Protein AF-A0A7V9W189-F1 (afdb_monomer_lite)

Organism: NCBI:txid321266

Foldseek 3Di:
DPPPQQWDQAPPPRAIFGDDDDDDQQDFTAGPPPRDTRDGPVVSVVVVVVVVVVVVVVVVVVVVVVVVVVVVCVVVVPDDPPPDD

Radius of gyration: 23.96 Å; chains: 1; bounding box: 59×22×64 Å

Structure (mmCIF, N/CA/C/O backbone):
data_AF-A0A7V9W189-F1
#
_entry.id   AF-A0A7V9W189-F1
#
loop_
_atom_site.group_PDB
_atom_site.id
_atom_site.type_symbol
_atom_site.label_atom_id
_atom_site.label_alt_id
_atom_site.label_comp_id
_atom_site.label_asym_id
_atom_site.label_entity_id
_atom_site.label_seq_id
_atom_site.pdbx_PDB_ins_code
_atom_site.Cartn_x
_atom_site.Cartn_y
_atom_site.Cartn_z
_atom_site.occupancy
_atom_site.B_iso_or_equiv
_atom_site.auth_seq_id
_atom_site.auth_comp_id
_atom_site.auth_asym_id
_atom_site.auth_atom_id
_atom_site.pdbx_PDB_model_num
ATOM 1 N N . MET A 1 1 ? 11.460 1.992 16.449 1.00 38.62 1 MET A N 1
ATOM 2 C CA . MET A 1 1 ? 11.861 1.833 15.031 1.00 38.62 1 MET A CA 1
ATOM 3 C C . MET A 1 1 ? 10.918 0.830 14.390 1.00 38.62 1 MET A C 1
ATOM 5 O O . MET A 1 1 ? 10.999 -0.346 14.717 1.00 38.62 1 MET A O 1
ATOM 9 N N . PHE A 1 2 ? 9.991 1.274 13.541 1.00 43.53 2 PHE A N 1
ATOM 10 C CA . PHE A 1 2 ? 9.124 0.361 12.797 1.00 43.53 2 PHE A CA 1
ATOM 11 C C . PHE A 1 2 ? 9.968 -0.371 11.748 1.00 43.53 2 PHE A C 1
ATOM 13 O O . PHE A 1 2 ? 10.136 0.116 10.632 1.00 43.53 2 PHE A O 1
ATOM 20 N N . GLN A 1 3 ? 10.508 -1.540 12.097 1.00 44.50 3 GLN A N 1
ATOM 21 C CA . GLN A 1 3 ? 10.982 -2.521 11.119 1.00 44.50 3 GLN A CA 1
ATOM 22 C C . GLN A 1 3 ? 9.762 -3.114 10.400 1.00 44.50 3 GLN A C 1
ATOM 24 O O . GLN A 1 3 ? 9.440 -4.290 10.524 1.00 44.50 3 GLN A O 1
ATOM 29 N N . ARG A 1 4 ? 9.028 -2.267 9.671 1.00 55.81 4 ARG A N 1
ATOM 30 C CA . ARG A 1 4 ? 8.041 -2.728 8.705 1.00 55.81 4 ARG A CA 1
ATOM 31 C C . ARG A 1 4 ? 8.847 -3.308 7.570 1.00 55.81 4 ARG A C 1
ATOM 33 O O . ARG A 1 4 ? 9.515 -2.579 6.838 1.00 55.81 4 ARG A O 1
ATOM 40 N N . THR A 1 5 ? 8.833 -4.628 7.475 1.00 64.50 5 THR A N 1
ATOM 41 C CA . THR A 1 5 ? 9.226 -5.330 6.264 1.00 64.50 5 THR A CA 1
ATOM 42 C C . THR A 1 5 ? 8.540 -4.616 5.102 1.00 64.50 5 THR A C 1
ATOM 44 O O . THR A 1 5 ? 7.315 -4.606 5.010 1.00 64.50 5 THR A O 1
ATOM 47 N N . ARG A 1 6 ? 9.315 -3.924 4.253 1.00 84.81 6 ARG A N 1
ATOM 48 C CA . ARG A 1 6 ? 8.804 -3.160 3.100 1.00 84.81 6 ARG A CA 1
ATOM 49 C C . ARG A 1 6 ? 8.411 -4.113 1.970 1.00 84.81 6 ARG A C 1
ATOM 51 O O . ARG A 1 6 ? 8.915 -4.019 0.854 1.00 84.81 6 ARG A O 1
ATOM 58 N N . LYS A 1 7 ? 7.604 -5.110 2.327 1.00 90.81 7 LYS A N 1
ATOM 59 C CA . LYS A 1 7 ? 7.162 -6.218 1.498 1.00 90.81 7 LYS A CA 1
ATOM 60 C C . LYS A 1 7 ? 5.996 -5.745 0.639 1.00 90.81 7 LYS A C 1
ATOM 62 O O . LYS A 1 7 ? 5.044 -5.171 1.157 1.00 90.81 7 LYS A O 1
ATOM 67 N N . VAL A 1 8 ? 6.062 -6.030 -0.653 1.00 92.88 8 VAL A N 1
ATOM 68 C CA . VAL A 1 8 ? 5.030 -5.691 -1.635 1.00 92.88 8 VAL A CA 1
ATOM 69 C C . VAL A 1 8 ? 4.745 -6.931 -2.477 1.00 92.88 8 VAL A C 1
ATOM 71 O O . VAL A 1 8 ? 5.669 -7.551 -3.008 1.00 92.88 8 VAL A O 1
ATOM 74 N N . ALA A 1 9 ? 3.478 -7.325 -2.574 1.00 95.00 9 ALA A N 1
ATOM 75 C CA . ALA A 1 9 ? 3.055 -8.394 -3.473 1.00 95.00 9 ALA A CA 1
ATOM 76 C C . ALA A 1 9 ? 2.884 -7.836 -4.893 1.00 95.00 9 ALA A C 1
ATOM 78 O O . ALA A 1 9 ? 2.351 -6.744 -5.069 1.00 95.00 9 ALA A O 1
ATOM 79 N N . CYS A 1 10 ? 3.354 -8.569 -5.900 1.00 96.31 10 CYS A N 1
ATOM 80 C CA . CYS A 1 10 ? 3.113 -8.222 -7.297 1.00 96.31 10 CYS A CA 1
ATOM 81 C C . CYS A 1 10 ? 1.652 -8.530 -7.669 1.00 96.31 10 CYS A C 1
ATOM 83 O O . CYS A 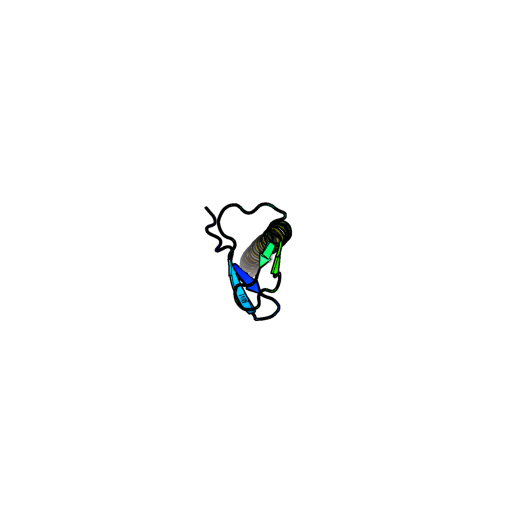1 10 ? 1.218 -9.652 -7.412 1.00 96.31 10 CYS A O 1
ATOM 85 N N . PRO A 1 11 ? 0.912 -7.600 -8.297 1.00 95.38 11 PRO A N 1
ATOM 86 C CA . PRO A 1 11 ? -0.473 -7.843 -8.702 1.00 95.38 11 PRO A CA 1
ATOM 87 C C . PRO A 1 11 ? -0.603 -8.898 -9.812 1.00 95.38 11 PRO A C 1
ATOM 89 O O . PRO A 1 11 ? -1.616 -9.582 -9.874 1.00 95.38 11 PRO A O 1
ATOM 92 N N . GLU A 1 12 ? 0.434 -9.079 -10.637 1.00 96.31 12 GLU A N 1
ATOM 93 C CA . GLU A 1 12 ? 0.399 -9.986 -11.794 1.00 96.31 12 GLU A CA 1
ATOM 94 C C . GLU A 1 12 ? 0.628 -11.454 -11.413 1.00 96.31 12 GLU A C 1
ATOM 96 O O . GLU A 1 12 ? -0.084 -12.348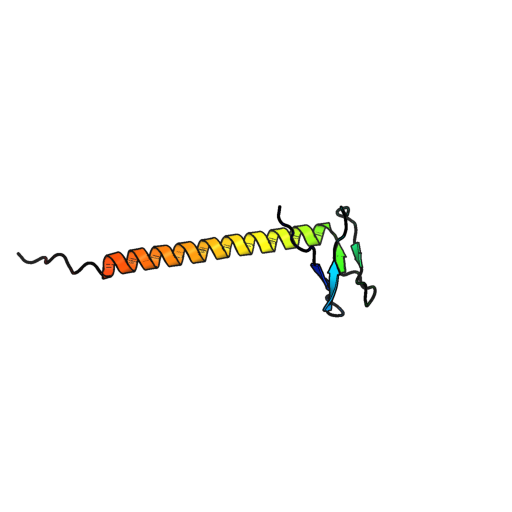 -11.859 1.00 96.31 12 GLU A O 1
ATOM 101 N N . CYS A 1 13 ? 1.638 -11.729 -10.580 1.00 96.44 13 CYS A N 1
ATOM 102 C CA . CYS A 1 13 ? 2.044 -13.103 -10.254 1.00 96.44 13 CYS A CA 1
ATOM 103 C C . CYS A 1 13 ? 1.944 -13.448 -8.764 1.00 96.44 13 CYS A C 1
ATOM 105 O O . CYS A 1 13 ? 2.370 -14.526 -8.351 1.00 96.44 13 CYS A O 1
ATOM 107 N N . ASN A 1 14 ? 1.453 -12.519 -7.937 1.00 95.75 14 ASN A N 1
ATOM 108 C CA . ASN A 1 14 ? 1.434 -12.611 -6.473 1.00 95.75 14 ASN A CA 1
ATOM 109 C C . ASN A 1 14 ? 2.822 -12.844 -5.833 1.00 95.75 14 ASN A C 1
ATOM 111 O O . ASN A 1 14 ? 2.959 -13.203 -4.660 1.00 95.75 14 ASN A O 1
ATOM 115 N N . GLY A 1 15 ? 3.887 -12.626 -6.609 1.00 94.56 15 GLY A N 1
ATOM 116 C CA . GLY A 1 15 ? 5.263 -12.765 -6.167 1.00 94.56 15 GLY A CA 1
ATOM 117 C C . GLY A 1 15 ? 5.606 -11.746 -5.085 1.00 94.56 15 GLY A C 1
ATOM 118 O O . GLY A 1 15 ? 5.220 -10.580 -5.151 1.00 94.56 15 GLY A O 1
ATOM 119 N N . THR A 1 16 ? 6.359 -12.176 -4.077 1.00 94.88 16 THR A N 1
ATOM 120 C CA . THR A 1 16 ? 6.806 -11.305 -2.983 1.00 94.88 16 THR A CA 1
ATOM 121 C C . THR A 1 16 ? 8.052 -10.500 -3.374 1.00 94.88 16 THR A C 1
ATOM 123 O O . THR A 1 16 ? 9.093 -11.080 -3.690 1.00 94.88 16 THR A O 1
ATOM 126 N N . ASN A 1 17 ? 7.964 -9.173 -3.275 1.00 94.06 17 ASN A N 1
ATOM 127 C CA . ASN A 1 17 ? 9.033 -8.211 -3.559 1.00 94.06 17 ASN A CA 1
ATOM 128 C C . ASN A 1 17 ? 9.298 -7.316 -2.339 1.00 94.06 17 ASN A C 1
ATOM 130 O O . ASN A 1 17 ? 8.489 -7.272 -1.411 1.00 94.06 17 ASN A O 1
ATOM 134 N N . PHE A 1 18 ? 10.432 -6.612 -2.329 1.00 92.62 18 PHE A N 1
ATOM 135 C CA . PHE A 1 18 ? 10.835 -5.766 -1.205 1.00 92.62 18 PHE A CA 1
ATOM 136 C C . PHE A 1 18 ? 11.528 -4.492 -1.678 1.00 92.62 18 PHE A C 1
ATOM 138 O O . PHE A 1 18 ? 12.366 -4.542 -2.577 1.00 92.62 18 PHE A O 1
ATOM 145 N N . TRP A 1 19 ? 11.240 -3.373 -1.016 1.00 91.12 19 TRP A N 1
ATOM 146 C CA . TRP A 1 19 ? 12.059 -2.167 -1.141 1.00 91.12 19 TRP A CA 1
ATOM 147 C C . TRP A 1 19 ? 13.349 -2.302 -0.332 1.00 91.12 19 TRP A C 1
ATOM 149 O O . TRP A 1 19 ? 13.300 -2.535 0.878 1.00 91.12 19 TRP A O 1
ATOM 159 N N . ASN A 1 20 ? 14.492 -2.070 -0.978 1.00 84.12 20 ASN A N 1
ATOM 160 C CA . ASN A 1 20 ? 15.815 -2.085 -0.352 1.00 84.12 20 ASN A CA 1
ATOM 161 C C . ASN A 1 20 ? 16.393 -0.665 -0.250 1.00 84.12 20 ASN A C 1
ATOM 163 O O . ASN A 1 20 ? 16.177 0.161 -1.133 1.00 84.12 20 ASN A O 1
ATOM 167 N N . GLY A 1 21 ? 17.159 -0.385 0.809 1.00 85.38 21 GLY A N 1
ATOM 168 C CA . GLY A 1 21 ? 17.877 0.885 0.971 1.00 85.38 21 GLY A CA 1
ATOM 169 C C . GLY A 1 21 ? 16.972 2.114 1.139 1.00 85.38 21 GLY A C 1
ATOM 170 O O . GLY A 1 21 ? 15.923 2.045 1.782 1.00 85.38 21 GLY A O 1
ATOM 171 N N . ASN A 1 22 ? 17.400 3.246 0.573 1.00 86.75 22 ASN A N 1
ATOM 172 C CA . ASN A 1 22 ? 16.657 4.511 0.546 1.00 86.75 22 ASN A CA 1
ATOM 173 C C . ASN A 1 22 ? 16.296 4.873 -0.903 1.00 86.75 22 ASN A C 1
ATOM 175 O O . ASN A 1 22 ? 17.018 5.657 -1.524 1.00 86.75 22 ASN A O 1
ATOM 179 N N . PRO A 1 23 ? 15.222 4.281 -1.453 1.00 90.44 23 PRO A N 1
ATOM 180 C CA . PRO A 1 23 ? 14.756 4.608 -2.794 1.00 90.44 23 PRO A CA 1
ATOM 181 C C . PRO A 1 23 ? 14.278 6.061 -2.870 1.00 90.44 23 PRO A C 1
ATOM 183 O O . PRO A 1 23 ? 13.750 6.625 -1.905 1.00 90.44 23 PRO A O 1
ATOM 186 N N . LYS A 1 24 ? 14.463 6.671 -4.037 1.00 94.38 24 LYS A N 1
ATOM 187 C CA . LYS A 1 24 ? 13.882 7.968 -4.377 1.00 94.38 24 LYS A CA 1
ATOM 188 C C . LYS A 1 24 ? 12.386 7.803 -4.660 1.00 94.38 24 LYS A C 1
ATOM 190 O O . LYS A 1 24 ? 11.967 6.729 -5.080 1.00 94.38 24 LYS A O 1
ATOM 195 N N . PRO A 1 25 ? 11.572 8.864 -4.515 1.00 93.44 25 PRO A N 1
ATOM 196 C CA . PRO A 1 25 ? 10.130 8.797 -4.776 1.00 93.44 25 PRO A CA 1
ATOM 197 C C . PRO A 1 25 ? 9.765 8.256 -6.168 1.00 93.44 25 PRO A C 1
ATOM 199 O O . PRO A 1 25 ? 8.759 7.571 -6.316 1.00 93.44 25 PRO A O 1
ATOM 202 N N . THR A 1 26 ? 10.602 8.538 -7.168 1.00 95.81 26 THR A N 1
ATOM 203 C CA . THR A 1 26 ? 10.421 8.123 -8.566 1.00 95.81 26 THR A CA 1
ATOM 204 C C . THR A 1 26 ? 10.936 6.720 -8.873 1.00 95.81 26 THR A C 1
ATOM 206 O O . THR A 1 26 ? 10.739 6.244 -9.989 1.00 95.81 26 THR A O 1
ATOM 209 N N . ASP A 1 27 ? 11.639 6.076 -7.938 1.00 95.00 27 ASP A N 1
ATOM 210 C CA . ASP A 1 27 ? 12.138 4.722 -8.158 1.00 95.00 27 ASP A CA 1
ATOM 211 C C . ASP A 1 27 ? 10.952 3.763 -8.257 1.00 95.00 27 ASP A C 1
ATOM 213 O O . ASP A 1 27 ? 9.945 3.916 -7.560 1.00 95.00 27 ASP A O 1
ATOM 217 N N . GLN A 1 28 ? 11.079 2.772 -9.135 1.00 96.06 28 GLN A N 1
ATOM 218 C CA . GLN A 1 28 ? 10.065 1.754 -9.380 1.00 96.06 28 GLN A CA 1
ATOM 219 C C . GLN A 1 28 ? 10.502 0.423 -8.780 1.00 96.06 28 GLN A C 1
ATOM 221 O O . GLN A 1 28 ? 11.666 0.031 -8.877 1.00 96.06 28 GLN A O 1
ATOM 226 N N . LEU A 1 29 ? 9.552 -0.288 -8.179 1.00 95.19 29 LEU A N 1
ATOM 227 C CA . LEU A 1 29 ? 9.743 -1.668 -7.774 1.00 95.19 29 LEU A CA 1
ATOM 228 C C . LEU A 1 29 ? 9.332 -2.575 -8.926 1.00 95.19 29 LEU A C 1
ATOM 230 O O . LEU A 1 29 ? 8.151 -2.674 -9.252 1.00 95.19 29 LEU A O 1
ATOM 234 N N . THR A 1 30 ? 10.299 -3.270 -9.506 1.00 96.25 30 THR A N 1
ATOM 235 C CA . THR A 1 30 ? 10.047 -4.308 -10.507 1.00 96.25 30 THR A CA 1
ATOM 236 C C . THR A 1 30 ? 9.894 -5.662 -9.826 1.00 96.25 30 THR A C 1
ATOM 238 O O . THR A 1 30 ? 10.608 -5.983 -8.870 1.00 96.25 30 THR A O 1
ATOM 241 N N . CYS A 1 31 ? 8.951 -6.473 -10.299 1.00 96.56 31 CYS A N 1
ATOM 242 C CA . CYS A 1 31 ? 8.755 -7.806 -9.769 1.00 96.56 31 CYS A CA 1
ATOM 243 C C . CYS A 1 31 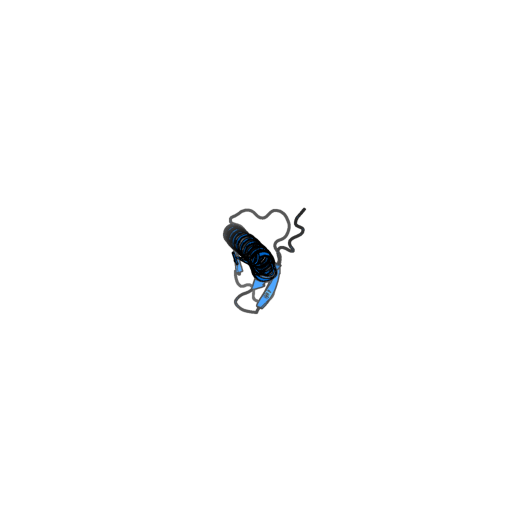? 9.913 -8.726 -10.157 1.00 96.56 31 CYS A C 1
ATOM 245 O O . CYS A 1 31 ? 10.181 -8.933 -11.331 1.00 96.56 31 CYS A O 1
ATOM 247 N N . ARG A 1 32 ? 10.510 -9.396 -9.171 1.00 94.81 32 ARG A N 1
ATOM 248 C CA . ARG A 1 32 ? 11.619 -10.343 -9.374 1.00 94.81 32 ARG A CA 1
ATOM 249 C C . ARG A 1 32 ? 11.260 -11.662 -10.083 1.00 94.81 32 ARG A C 1
ATOM 251 O O . ARG A 1 32 ? 12.137 -12.509 -10.216 1.00 94.81 32 ARG A O 1
ATOM 258 N N . TYR A 1 33 ? 9.984 -11.889 -10.402 1.00 96.56 33 TYR A N 1
ATOM 259 C CA . TYR A 1 33 ? 9.487 -13.157 -10.964 1.00 96.56 33 TYR A CA 1
ATOM 260 C C . TYR A 1 33 ? 8.899 -13.015 -12.370 1.00 96.56 33 TYR A C 1
ATOM 262 O O . TYR A 1 33 ? 8.951 -13.970 -13.133 1.00 96.56 33 TYR A O 1
ATOM 270 N N . CYS A 1 34 ? 8.295 -11.868 -12.689 1.00 96.81 34 CYS A N 1
ATOM 271 C CA . CYS A 1 34 ? 7.634 -11.632 -13.977 1.00 96.81 34 CYS A CA 1
ATOM 272 C C . CYS A 1 34 ? 8.057 -10.317 -14.645 1.00 96.81 34 CYS A C 1
ATOM 274 O O . CYS A 1 34 ? 7.471 -9.941 -15.652 1.00 96.81 34 CYS A O 1
ATOM 276 N N . ASP A 1 35 ? 9.017 -9.597 -14.056 1.00 96.25 35 ASP A N 1
ATOM 277 C CA . ASP A 1 35 ? 9.558 -8.321 -14.542 1.00 96.25 35 ASP A CA 1
ATOM 278 C C . ASP A 1 35 ? 8.533 -7.184 -14.726 1.00 96.25 35 ASP A C 1
ATOM 280 O O . ASP A 1 35 ? 8.865 -6.109 -15.224 1.00 96.25 35 ASP A O 1
ATOM 284 N N . ALA A 1 36 ? 7.296 -7.368 -14.256 1.00 96.81 36 ALA A N 1
ATOM 285 C CA . ALA A 1 36 ? 6.280 -6.326 -14.244 1.00 96.81 36 ALA A CA 1
ATOM 286 C C . ALA A 1 36 ? 6.652 -5.194 -13.275 1.00 96.81 36 ALA A C 1
ATOM 288 O O . ALA A 1 36 ? 7.145 -5.437 -12.167 1.00 96.81 36 ALA A O 1
ATOM 289 N N . VAL A 1 37 ? 6.365 -3.951 -13.662 1.00 96.69 37 VAL A N 1
ATOM 290 C CA . VAL A 1 37 ? 6.434 -2.800 -12.753 1.00 96.69 37 VAL A CA 1
ATOM 291 C C . VAL A 1 37 ? 5.296 -2.920 -11.742 1.00 96.69 37 VAL A C 1
ATOM 293 O O . VAL A 1 37 ? 4.133 -3.006 -12.121 1.00 96.69 37 VAL A O 1
ATOM 296 N N . VAL A 1 38 ? 5.635 -2.959 -10.454 1.00 96.44 38 VAL A N 1
ATOM 297 C CA . VAL A 1 38 ? 4.671 -3.172 -9.366 1.00 96.44 38 VAL A CA 1
ATOM 298 C C . VAL A 1 38 ? 4.105 -1.848 -8.870 1.00 96.44 38 VAL A C 1
ATOM 300 O O . VAL A 1 38 ? 2.892 -1.698 -8.793 1.00 96.44 38 VAL A O 1
ATOM 303 N N . ILE A 1 39 ? 4.981 -0.922 -8.468 1.00 96.38 39 ILE A N 1
ATOM 304 C CA . ILE A 1 39 ? 4.609 0.351 -7.836 1.00 96.38 39 ILE A CA 1
ATOM 305 C C . ILE A 1 39 ? 5.825 1.287 -7.769 1.00 96.38 39 ILE A C 1
ATOM 307 O O . ILE A 1 39 ? 6.965 0.815 -7.687 1.00 96.38 39 ILE A O 1
ATOM 311 N N . THR A 1 40 ? 5.615 2.601 -7.761 1.00 96.69 40 THR A N 1
ATOM 312 C CA . THR A 1 40 ? 6.662 3.575 -7.408 1.00 96.69 40 THR A CA 1
ATOM 313 C C . THR A 1 40 ? 6.854 3.672 -5.892 1.00 96.69 40 THR A C 1
ATOM 315 O O . THR A 1 40 ? 5.988 3.291 -5.100 1.00 96.69 40 THR A O 1
ATOM 318 N N . TYR A 1 41 ? 7.995 4.196 -5.440 1.00 94.88 41 TYR A N 1
ATOM 319 C CA . TYR A 1 41 ? 8.206 4.373 -4.003 1.00 94.88 41 TYR A CA 1
ATOM 320 C C . TYR A 1 41 ? 7.257 5.418 -3.401 1.00 94.88 41 TYR A C 1
ATOM 322 O O . TYR A 1 41 ? 6.783 5.229 -2.280 1.00 94.88 41 TYR A O 1
ATOM 330 N N . ALA A 1 42 ? 6.942 6.487 -4.140 1.00 94.75 42 ALA A N 1
ATOM 331 C CA . ALA A 1 42 ? 5.976 7.499 -3.713 1.00 94.75 42 ALA A CA 1
ATOM 332 C C . ALA A 1 42 ? 4.593 6.888 -3.430 1.00 94.75 42 ALA A C 1
ATOM 334 O O . ALA A 1 42 ? 4.071 7.037 -2.325 1.00 94.75 42 ALA A O 1
ATOM 335 N N . GLU A 1 43 ? 4.053 6.129 -4.386 1.00 95.31 43 GLU A N 1
ATOM 336 C CA . GLU A 1 43 ? 2.761 5.443 -4.245 1.00 95.31 43 GLU A CA 1
ATOM 337 C C . GLU A 1 43 ? 2.786 4.423 -3.096 1.00 95.31 43 GLU A C 1
ATOM 339 O O . GLU A 1 43 ? 1.831 4.312 -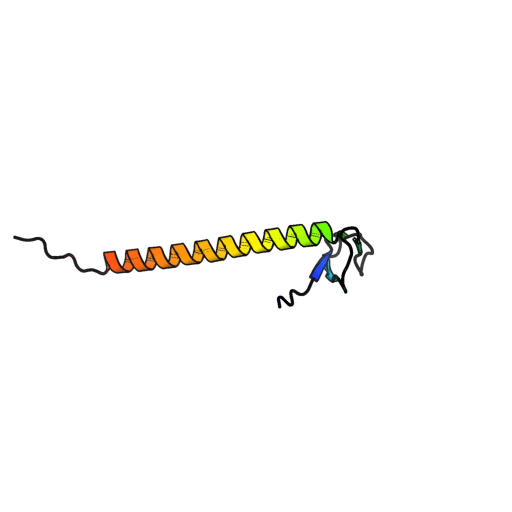2.327 1.00 95.31 43 GLU A O 1
ATOM 344 N N . TYR A 1 44 ? 3.896 3.694 -2.920 1.00 93.56 44 TYR A N 1
ATOM 345 C CA . TYR A 1 44 ? 4.052 2.771 -1.793 1.00 93.56 44 TYR A CA 1
ATOM 346 C C . TYR A 1 44 ? 3.947 3.489 -0.439 1.00 93.56 44 TYR A C 1
ATOM 348 O O . TYR A 1 44 ? 3.281 2.986 0.471 1.00 93.56 44 TYR A O 1
ATOM 356 N N . VAL A 1 45 ? 4.604 4.645 -0.292 1.00 92.19 45 VAL A N 1
ATOM 357 C CA . VAL A 1 45 ? 4.573 5.437 0.946 1.00 92.19 45 VAL A CA 1
ATOM 358 C C . VAL A 1 45 ? 3.168 5.967 1.215 1.00 92.19 45 VAL A C 1
ATOM 360 O O . VAL A 1 45 ? 2.695 5.851 2.345 1.00 92.19 45 VAL A O 1
ATOM 363 N N . GLU A 1 46 ? 2.486 6.484 0.195 1.00 93.81 46 GLU A N 1
ATOM 364 C CA . GLU A 1 46 ? 1.108 6.969 0.307 1.00 93.81 46 GLU A CA 1
ATOM 365 C C . GLU A 1 46 ? 0.158 5.857 0.774 1.00 93.81 46 GLU A C 1
ATOM 367 O O . GLU A 1 46 ? -0.527 6.000 1.788 1.00 93.81 46 GLU A O 1
ATOM 372 N N . GLN A 1 47 ? 0.193 4.693 0.122 1.00 91.94 47 GLN A N 1
ATOM 373 C CA . GLN A 1 47 ? -0.627 3.550 0.525 1.00 91.94 47 GLN A CA 1
ATOM 374 C C . GLN A 1 47 ? -0.277 3.035 1.926 1.00 91.94 47 GLN A C 1
ATOM 376 O O . GLN A 1 47 ? -1.148 2.572 2.664 1.00 91.94 47 GLN A O 1
ATOM 381 N N . ALA A 1 48 ? 1.003 3.066 2.308 1.00 89.50 48 ALA A N 1
ATOM 382 C CA . ALA A 1 48 ? 1.424 2.676 3.648 1.00 89.50 48 ALA A CA 1
ATOM 383 C C . ALA A 1 48 ? 0.908 3.651 4.716 1.00 89.50 48 ALA A C 1
ATOM 385 O O . ALA A 1 48 ? 0.534 3.198 5.797 1.00 89.50 48 ALA A O 1
ATOM 386 N N . ALA A 1 49 ? 0.866 4.951 4.417 1.00 90.00 49 ALA A N 1
ATOM 387 C CA . ALA A 1 49 ? 0.296 5.965 5.298 1.00 90.00 49 ALA A CA 1
ATOM 388 C C . ALA A 1 49 ? -1.225 5.810 5.436 1.00 90.00 49 ALA A C 1
ATOM 390 O O . ALA A 1 49 ? -1.735 5.867 6.552 1.00 90.00 49 ALA A O 1
ATOM 391 N N . LEU A 1 50 ? -1.937 5.535 4.339 1.00 91.12 50 LEU A N 1
ATOM 392 C CA . LEU A 1 50 ? -3.382 5.282 4.365 1.00 91.12 50 LEU A CA 1
ATOM 393 C C . LEU A 1 50 ? -3.735 4.059 5.219 1.00 91.12 50 LEU A C 1
ATOM 395 O O . LEU A 1 50 ? -4.529 4.176 6.147 1.00 91.12 50 LEU A O 1
ATOM 399 N N . ARG A 1 51 ? -3.069 2.918 4.995 1.00 89.81 51 ARG A N 1
ATOM 400 C CA . ARG A 1 51 ? -3.271 1.705 5.812 1.00 89.81 51 ARG A CA 1
ATOM 401 C C . ARG A 1 51 ? -2.963 1.936 7.290 1.00 89.81 51 ARG A C 1
ATOM 403 O O . ARG A 1 51 ? -3.577 1.328 8.161 1.00 89.81 51 ARG A O 1
ATOM 410 N N . GLU A 1 52 ? -1.983 2.788 7.580 1.00 89.31 52 GLU A N 1
ATOM 411 C CA . GLU A 1 52 ? -1.671 3.164 8.954 1.00 89.31 52 GLU A CA 1
ATOM 412 C C . GLU A 1 52 ? -2.789 3.987 9.586 1.00 89.31 52 GLU A C 1
ATOM 414 O O . GLU A 1 52 ? -3.181 3.703 10.715 1.00 89.31 52 GLU A O 1
ATOM 419 N N . ALA A 1 53 ? -3.303 4.982 8.862 1.00 90.25 53 ALA A N 1
ATOM 420 C CA . ALA A 1 53 ? -4.419 5.803 9.309 1.00 90.25 53 ALA A CA 1
ATOM 421 C C . ALA A 1 53 ? -5.668 4.952 9.563 1.00 90.25 53 ALA A C 1
ATOM 423 O O . ALA A 1 53 ? -6.270 5.064 10.626 1.00 90.25 53 ALA A O 1
ATOM 424 N N . GLU A 1 54 ? -6.002 4.047 8.642 1.00 90.94 54 GLU A N 1
ATOM 425 C CA . GLU A 1 54 ? -7.104 3.092 8.800 1.00 90.94 54 GLU A CA 1
ATOM 426 C C . GLU A 1 54 ? -6.933 2.226 10.050 1.00 90.94 54 GLU A C 1
ATOM 428 O O . GLU A 1 54 ? -7.878 2.077 10.825 1.00 90.94 54 GLU A O 1
ATOM 433 N N . ARG A 1 55 ? -5.722 1.706 10.298 1.00 89.06 55 ARG A N 1
ATOM 434 C CA . ARG A 1 55 ? -5.456 0.911 11.503 1.00 89.06 55 ARG A CA 1
ATOM 435 C C . ARG A 1 55 ? -5.635 1.734 12.778 1.00 89.06 55 ARG A C 1
ATOM 437 O O . ARG A 1 55 ? -6.279 1.263 13.706 1.00 89.06 55 ARG A O 1
ATOM 444 N N . MET A 1 56 ? -5.115 2.962 12.814 1.00 87.56 56 MET A N 1
ATOM 445 C CA . MET A 1 56 ? -5.265 3.847 13.976 1.00 87.56 56 MET A CA 1
ATOM 446 C C . MET A 1 56 ? -6.734 4.193 14.250 1.00 87.56 56 MET A C 1
ATOM 448 O O . MET A 1 56 ? -7.151 4.228 15.404 1.00 87.56 56 MET A O 1
ATOM 452 N N . ILE A 1 57 ? -7.531 4.418 13.200 1.00 89.00 57 ILE A N 1
ATOM 453 C CA . ILE A 1 57 ? -8.972 4.665 13.333 1.00 89.00 57 ILE A CA 1
ATOM 454 C C . ILE A 1 57 ? -9.682 3.422 13.884 1.00 89.00 57 ILE A C 1
ATOM 456 O O . ILE A 1 57 ? -10.487 3.549 14.803 1.00 89.00 57 ILE A O 1
ATOM 460 N N . ALA A 1 58 ? -9.374 2.230 13.365 1.00 86.31 58 ALA A N 1
ATOM 461 C CA . ALA A 1 58 ? -9.966 0.982 13.847 1.00 86.31 58 ALA A CA 1
ATOM 462 C C . ALA A 1 58 ? -9.632 0.717 15.326 1.00 86.31 58 ALA A C 1
ATOM 464 O O . ALA A 1 58 ? -10.537 0.459 16.117 1.00 86.31 58 ALA A O 1
ATOM 465 N N . GLU A 1 59 ? -8.360 0.872 15.716 1.00 86.19 59 GLU A N 1
ATOM 466 C CA . GLU A 1 59 ? -7.906 0.743 17.109 1.00 86.19 59 GLU A CA 1
ATOM 467 C C . GLU A 1 59 ? -8.649 1.723 18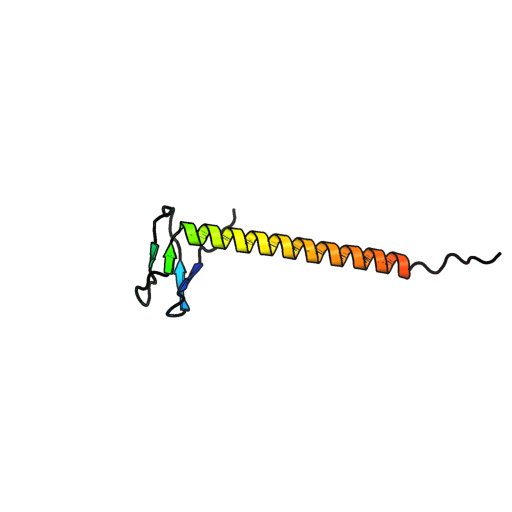.038 1.00 86.19 59 GLU A C 1
ATOM 469 O O . GLU A 1 59 ? -9.060 1.356 19.141 1.00 86.19 59 GLU A O 1
ATOM 474 N N . PHE A 1 60 ? -8.874 2.963 17.587 1.00 83.12 60 PHE A N 1
ATOM 475 C CA . PHE A 1 60 ? -9.628 3.954 18.354 1.00 83.12 60 PHE A CA 1
ATOM 476 C C . PHE A 1 60 ? -11.099 3.551 18.535 1.00 83.12 60 PHE A C 1
ATOM 478 O O . PHE A 1 60 ? -11.594 3.557 19.663 1.00 83.12 60 PHE A O 1
ATOM 485 N N . VAL A 1 61 ? -11.785 3.154 17.459 1.00 84.81 61 VAL A N 1
ATOM 486 C CA . VAL A 1 61 ? -13.202 2.747 17.505 1.00 84.81 61 VAL A CA 1
ATOM 487 C C . VAL A 1 61 ? -13.409 1.536 18.417 1.00 84.81 61 VAL A C 1
ATOM 489 O O . VAL A 1 61 ? -14.329 1.536 19.233 1.00 84.81 61 VAL A O 1
ATOM 492 N N . GLU A 1 62 ? -12.546 0.522 18.333 1.00 80.81 62 GLU A N 1
ATOM 493 C CA . GLU A 1 62 ? -12.624 -0.655 19.210 1.00 80.81 62 GLU A CA 1
ATOM 494 C C . GLU A 1 62 ? -12.459 -0.287 20.693 1.00 80.81 62 GLU A C 1
ATOM 496 O O . GLU A 1 62 ? -13.139 -0.849 21.562 1.00 80.81 62 GLU A O 1
ATOM 501 N N . SER A 1 63 ? -11.585 0.681 20.992 1.00 77.31 63 SER A N 1
ATOM 502 C CA . SER A 1 63 ? -11.371 1.160 22.359 1.00 77.31 63 SER A CA 1
ATOM 503 C C . SER A 1 63 ? -12.587 1.903 22.925 1.00 77.31 63 SER A C 1
ATOM 505 O O . SER A 1 63 ? -12.936 1.692 24.088 1.00 77.31 63 SER A O 1
ATOM 507 N N . ASP A 1 64 ? -13.266 2.709 22.102 1.00 79.31 64 ASP A N 1
ATOM 508 C CA . ASP A 1 64 ? -14.430 3.499 22.515 1.00 79.31 64 ASP A CA 1
ATOM 509 C C . ASP A 1 64 ? -15.633 2.589 22.789 1.00 79.31 64 ASP A C 1
ATOM 511 O O . ASP A 1 64 ? -16.222 2.644 23.865 1.00 79.31 64 ASP A O 1
ATOM 515 N N . VAL A 1 65 ? -15.901 1.627 21.894 1.00 78.50 65 VAL A N 1
ATOM 516 C CA . VAL A 1 65 ? -16.966 0.624 22.085 1.00 78.50 65 VAL A CA 1
ATOM 517 C C . VAL A 1 65 ? -16.738 -0.199 23.355 1.00 78.50 65 VAL A C 1
ATOM 519 O O . VAL A 1 65 ? -17.676 -0.464 24.106 1.00 78.50 65 VAL A O 1
ATOM 522 N N . SER A 1 66 ? -15.493 -0.602 23.620 1.00 76.75 66 SER A N 1
ATOM 523 C CA . SER A 1 66 ? -15.162 -1.372 24.824 1.00 76.75 66 SER A CA 1
ATOM 524 C C . SER A 1 66 ? -15.397 -0.567 26.105 1.00 76.75 66 SER A C 1
ATOM 526 O O . SER A 1 66 ? -15.890 -1.121 27.091 1.00 76.75 66 SER A O 1
ATOM 528 N N . ARG A 1 67 ? -15.067 0.733 26.094 1.00 76.62 67 ARG A N 1
ATOM 529 C CA . ARG A 1 67 ? -15.303 1.637 27.226 1.00 76.62 67 ARG A CA 1
ATOM 530 C C . ARG A 1 67 ? -16.795 1.873 27.439 1.00 76.62 67 ARG A C 1
ATOM 532 O O . ARG A 1 67 ? -17.282 1.656 28.544 1.00 76.62 67 ARG A O 1
ATOM 539 N N . ASP A 1 68 ? -17.523 2.207 26.380 1.00 80.25 68 ASP A N 1
ATOM 540 C CA . ASP A 1 68 ? -18.957 2.485 26.448 1.00 80.25 68 ASP A CA 1
ATOM 541 C C . ASP A 1 68 ? -19.750 1.262 26.932 1.00 80.25 68 ASP A C 1
ATOM 543 O O . ASP A 1 68 ? -20.672 1.385 27.739 1.00 80.25 68 ASP A O 1
ATOM 547 N N . LEU A 1 69 ? -19.362 0.049 26.518 1.00 83.62 69 LEU A N 1
ATOM 548 C CA . LEU A 1 69 ? -19.963 -1.187 27.028 1.00 83.62 69 LEU A CA 1
ATOM 549 C C . LEU A 1 69 ? -19.659 -1.428 28.510 1.00 83.62 69 LEU A C 1
ATOM 551 O O . LEU A 1 69 ? -20.521 -1.935 29.232 1.00 83.62 69 LEU A O 1
ATOM 555 N N . ALA A 1 70 ? -18.455 -1.091 28.977 1.00 84.81 70 ALA A N 1
ATOM 556 C CA . ALA A 1 70 ? -18.105 -1.201 30.390 1.00 84.81 70 ALA A CA 1
ATOM 557 C C . ALA A 1 70 ? -18.914 -0.212 31.243 1.00 84.81 70 ALA A C 1
ATOM 559 O O . ALA A 1 70 ? -19.447 -0.608 32.283 1.00 84.81 70 ALA A O 1
ATOM 560 N N . ASP A 1 71 ? -19.076 1.022 30.767 1.00 83.50 71 ASP A N 1
ATOM 561 C CA . ASP A 1 71 ? -19.873 2.057 31.426 1.00 83.50 71 ASP A CA 1
ATOM 562 C C . ASP A 1 71 ? -21.359 1.671 31.460 1.00 83.50 71 ASP A C 1
ATOM 564 O O . ASP A 1 71 ? -21.987 1.691 32.522 1.00 83.50 71 ASP A O 1
ATOM 568 N N . LEU A 1 72 ? -21.916 1.205 30.335 1.00 85.00 72 LEU A N 1
ATOM 569 C CA . LEU A 1 72 ? -23.284 0.682 30.272 1.00 85.00 72 LEU A CA 1
ATOM 570 C C . LEU A 1 72 ? -23.484 -0.504 31.214 1.00 85.00 72 LEU A C 1
ATOM 572 O O . LEU A 1 72 ? -24.491 -0.576 31.919 1.00 85.00 72 LEU A O 1
ATOM 576 N N . LYS A 1 73 ? -22.522 -1.429 31.267 1.00 87.25 73 LYS A N 1
ATOM 577 C CA . LYS A 1 73 ? -22.576 -2.557 32.196 1.00 87.25 73 LYS A CA 1
ATOM 578 C C . LYS A 1 73 ? -22.543 -2.075 33.639 1.00 87.25 73 LYS A C 1
ATOM 580 O O . LYS A 1 73 ? -23.288 -2.624 34.443 1.00 87.25 73 LYS A O 1
ATOM 585 N N . ALA A 1 74 ? -21.726 -1.082 33.979 1.00 86.19 74 ALA A N 1
ATOM 586 C CA . ALA A 1 74 ? -21.679 -0.524 35.326 1.00 86.19 74 ALA A CA 1
ATOM 587 C C . ALA A 1 74 ? -23.035 0.076 35.721 1.00 86.19 74 ALA A C 1
ATOM 589 O O . ALA A 1 74 ? -23.567 -0.290 36.766 1.00 86.19 74 ALA A O 1
ATOM 590 N N . VAL A 1 75 ? -23.635 0.891 34.846 1.00 86.38 75 VAL A N 1
ATOM 591 C CA . VAL A 1 75 ? -24.962 1.492 35.061 1.00 86.38 75 VAL A CA 1
ATOM 592 C C . VAL A 1 75 ? -26.046 0.423 35.215 1.00 86.38 75 VAL A C 1
ATOM 594 O O . VAL A 1 75 ? -26.820 0.470 36.169 1.00 86.38 75 VAL A O 1
ATOM 597 N N . LEU A 1 76 ? -26.088 -0.572 34.326 1.00 82.00 76 LEU A N 1
ATOM 598 C CA . LEU A 1 76 ? -27.088 -1.646 34.372 1.00 82.00 76 LEU A CA 1
ATOM 599 C C . LEU A 1 76 ? -26.874 -2.626 35.534 1.00 82.00 76 LEU A C 1
ATOM 601 O O . LEU A 1 76 ? -27.822 -3.264 35.982 1.00 82.00 76 LEU A O 1
ATOM 605 N N . SER A 1 77 ? -25.636 -2.772 36.012 1.00 85.06 77 SER A N 1
ATOM 606 C CA . SER A 1 77 ? -25.310 -3.638 37.152 1.00 85.06 77 SER A CA 1
ATOM 607 C C . SER A 1 77 ? -25.559 -2.953 38.492 1.00 85.06 77 SER A C 1
ATOM 609 O O . SER A 1 77 ? -25.530 -3.631 39.520 1.00 85.06 77 SER A O 1
ATOM 611 N N . THR A 1 78 ? -25.802 -1.638 38.513 1.00 75.31 78 THR A N 1
ATOM 612 C CA . THR A 1 78 ? -26.280 -0.959 39.718 1.00 75.31 78 THR A CA 1
ATOM 613 C C . THR A 1 78 ? -27.707 -1.432 40.002 1.00 75.31 78 THR A C 1
ATOM 615 O O . THR A 1 78 ? -28.607 -1.142 39.213 1.00 75.31 78 THR A O 1
ATOM 618 N N . PRO A 1 79 ? -27.952 -2.160 41.108 1.00 63.16 79 PRO A N 1
ATOM 619 C CA . PRO A 1 79 ? -29.309 -2.498 41.491 1.00 63.16 79 PRO A CA 1
ATOM 620 C C . PRO A 1 79 ? -30.010 -1.185 41.811 1.00 63.16 79 PRO A C 1
ATOM 622 O O . PRO A 1 79 ? -29.450 -0.366 42.543 1.00 63.16 79 PRO A O 1
ATOM 625 N N . GLU A 1 80 ? -31.187 -0.974 41.221 1.00 58.97 80 GLU A N 1
ATOM 626 C CA . GLU A 1 80 ? -31.953 0.257 41.369 1.00 58.97 80 GLU A CA 1
ATOM 627 C C . GLU A 1 80 ? -31.894 0.758 42.814 1.00 58.97 80 GLU A C 1
ATOM 629 O O . GLU A 1 80 ? -32.261 0.048 43.759 1.00 58.97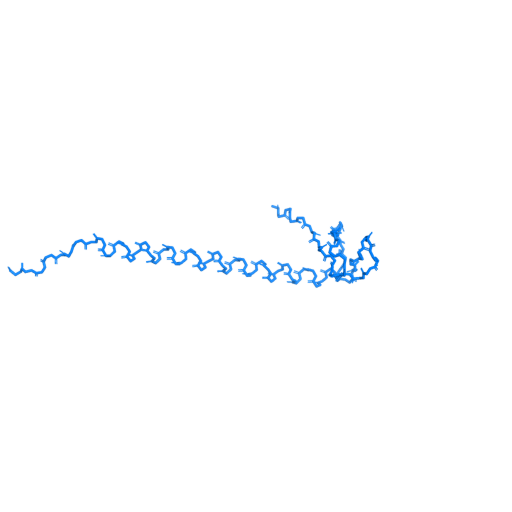 80 GLU A O 1
ATOM 634 N N . LEU A 1 81 ? -31.396 1.988 42.981 1.00 54.94 81 LEU A N 1
ATOM 635 C CA . LEU A 1 81 ? -31.656 2.792 44.165 1.00 54.94 81 LEU A CA 1
ATOM 636 C C . LEU A 1 81 ? -33.164 2.757 44.359 1.00 54.94 81 LEU A C 1
ATOM 638 O O . LEU A 1 81 ? -33.883 3.444 43.633 1.00 54.94 81 LEU A O 1
ATOM 642 N N . LYS A 1 82 ? -33.610 1.908 45.293 1.00 50.84 82 LYS A N 1
ATOM 643 C CA . LYS A 1 82 ? -34.996 1.758 45.722 1.00 50.84 82 LYS A CA 1
ATOM 644 C C . LYS A 1 82 ? -35.576 3.151 45.945 1.00 50.84 82 LYS A C 1
ATOM 646 O O . LYS A 1 82 ? -35.411 3.741 47.007 1.00 50.84 82 LYS A O 1
ATOM 651 N N . HIS A 1 83 ? -36.244 3.668 44.922 1.00 50.44 83 HIS A N 1
ATOM 652 C CA . HIS A 1 83 ? -37.187 4.758 45.038 1.00 50.44 83 HIS A CA 1
ATOM 653 C C . HIS A 1 83 ? -38.490 4.125 45.500 1.00 50.44 83 HIS A C 1
ATOM 655 O O . HIS A 1 83 ? -39.266 3.600 44.709 1.00 50.44 83 HIS A O 1
ATOM 661 N N . SER A 1 84 ? -38.677 4.107 46.811 1.00 44.84 84 SER A N 1
ATOM 662 C CA . SER A 1 84 ? -39.957 3.995 47.516 1.00 44.84 84 SER A CA 1
ATOM 663 C C . SER A 1 84 ? -39.628 4.481 48.930 1.00 44.84 84 SER A C 1
ATOM 665 O O . SER A 1 84 ? -38.842 3.830 49.614 1.00 44.84 84 SER A O 1
ATOM 667 N N . ALA A 1 85 ? -39.831 5.775 49.191 1.00 40.47 85 ALA A N 1
ATOM 668 C CA . ALA A 1 85 ? -41.058 6.327 49.779 1.00 40.47 85 ALA A CA 1
ATOM 669 C C . ALA A 1 85 ? -41.190 5.945 51.258 1.00 40.47 85 ALA A C 1
ATOM 671 O O . ALA A 1 85 ? -41.296 4.734 51.546 1.00 40.47 85 ALA A O 1
#

Sequence (85 aa):
MFQRTRKVACPECNGTNFWNGNPKPTDQLTCRYCDAVVITYAEYVEQAALREAERMIAEFVESDVSRDLADLKAVLSTPELKHSA

Secondary structure (DSSP, 8-state):
------EEE-TTT--EEE--S---TT-EEE-TTT--EEEEHHHHHHHHHHHHHHHHHHHHHHHHHHHHHHHHHHHHHS-------

pLDDT: mean 84.48, std 15.04, range [38.62, 96.81]